Protein AF-A0A211YQB4-F1 (afdb_monomer_lite)

pLDDT: mean 84.45, std 11.03, range [49.12, 95.0]

Structure (mmCIF, N/CA/C/O backbone):
data_AF-A0A211YQB4-F1
#
_entry.id   AF-A0A211YQB4-F1
#
loop_
_atom_site.group_PDB
_atom_site.id
_atom_site.type_symbol
_atom_site.label_atom_id
_atom_site.label_alt_id
_atom_site.label_comp_id
_atom_site.label_asym_id
_atom_site.label_entity_id
_atom_site.label_seq_id
_atom_site.pdbx_PDB_ins_code
_atom_site.Cartn_x
_atom_site.Cartn_y
_atom_site.Cartn_z
_atom_site.occupancy
_atom_site.B_iso_or_equiv
_atom_site.auth_seq_id
_atom_site.auth_comp_id
_atom_site.auth_asym_id
_atom_site.auth_atom_id
_atom_site.pdbx_PDB_model_num
ATOM 1 N N . MET A 1 1 ? -13.878 -11.444 -3.140 1.00 55.28 1 MET A N 1
ATOM 2 C CA . MET A 1 1 ? -13.270 -11.410 -1.788 1.00 55.28 1 MET A CA 1
ATOM 3 C C . MET A 1 1 ? -12.767 -9.995 -1.502 1.00 55.28 1 MET A C 1
ATOM 5 O O . MET A 1 1 ? -12.579 -9.240 -2.446 1.00 55.28 1 MET A O 1
ATOM 9 N N . GLY A 1 2 ? -12.703 -9.582 -0.231 1.00 71.81 2 GLY A N 1
ATOM 10 C CA . GLY A 1 2 ? -12.416 -8.196 0.179 1.00 71.81 2 GLY A CA 1
ATOM 11 C C . GLY A 1 2 ? -10.966 -7.979 0.638 1.00 71.81 2 GLY A C 1
ATOM 12 O O . GLY A 1 2 ? -10.202 -8.938 0.693 1.00 71.81 2 GLY A O 1
ATOM 13 N N . PRO A 1 3 ? -10.572 -6.741 0.990 1.00 86.75 3 PRO A N 1
ATOM 14 C CA . PRO A 1 3 ? -9.226 -6.458 1.489 1.00 86.75 3 PRO A CA 1
ATOM 15 C C . PRO A 1 3 ? -8.899 -7.238 2.766 1.00 86.75 3 PRO A C 1
ATOM 17 O O . PRO A 1 3 ? -9.761 -7.436 3.626 1.00 86.75 3 PRO A O 1
ATOM 20 N N . LEU A 1 4 ? -7.619 -7.565 2.951 1.00 90.06 4 LEU A N 1
ATOM 21 C CA . LEU A 1 4 ? -7.090 -7.933 4.259 1.00 90.06 4 LEU A CA 1
ATOM 22 C C . LEU A 1 4 ? -7.123 -6.688 5.147 1.00 90.06 4 LEU A C 1
ATOM 24 O O . LEU A 1 4 ? -6.407 -5.714 4.906 1.00 90.06 4 LEU A O 1
ATOM 28 N N . VAL A 1 5 ? -7.981 -6.703 6.163 1.00 91.75 5 VAL A N 1
ATOM 29 C CA . VAL A 1 5 ? -8.088 -5.593 7.111 1.00 91.75 5 VAL A CA 1
ATOM 30 C C . VAL A 1 5 ? -7.039 -5.777 8.199 1.00 91.75 5 VAL A C 1
ATOM 32 O O . VAL A 1 5 ? -7.142 -6.676 9.031 1.00 91.75 5 VAL A O 1
ATOM 35 N N . TRP A 1 6 ? -6.044 -4.899 8.211 1.00 93.31 6 TRP A N 1
ATOM 36 C CA . TRP A 1 6 ? -5.081 -4.793 9.298 1.00 93.31 6 TRP A CA 1
ATOM 37 C C . TRP A 1 6 ? -5.573 -3.794 10.343 1.00 93.31 6 TRP A C 1
ATOM 39 O O . TRP A 1 6 ? -6.113 -2.731 10.019 1.00 93.31 6 TRP A O 1
ATOM 49 N N . ARG A 1 7 ? -5.352 -4.130 11.612 1.00 90.81 7 ARG A N 1
ATOM 50 C CA . ARG A 1 7 ? -5.517 -3.238 12.759 1.00 90.81 7 ARG A CA 1
ATOM 51 C C . ARG A 1 7 ? -4.298 -3.399 13.664 1.00 90.81 7 ARG A C 1
ATOM 53 O O . ARG A 1 7 ? -3.798 -4.519 13.774 1.00 90.81 7 ARG A O 1
ATOM 60 N N . PRO A 1 8 ? -3.845 -2.329 14.329 1.00 86.44 8 PRO A N 1
ATOM 61 C CA . PRO A 1 8 ? -2.737 -2.423 15.264 1.00 86.44 8 PRO A CA 1
ATOM 62 C C . PRO A 1 8 ? -3.095 -3.371 16.419 1.00 86.44 8 PRO A C 1
ATOM 64 O O . PRO A 1 8 ? -4.101 -3.191 17.109 1.00 86.44 8 PRO A O 1
ATOM 67 N N . SER A 1 9 ? -2.278 -4.401 16.625 1.00 72.75 9 SER A N 1
ATOM 68 C CA . SER A 1 9 ? -2.446 -5.387 17.692 1.00 72.75 9 SER A CA 1
ATOM 69 C C . SER A 1 9 ? -1.834 -4.869 19.000 1.00 72.75 9 SER A C 1
ATOM 71 O O . SER A 1 9 ? -0.619 -4.869 19.166 1.00 72.75 9 SER A O 1
ATOM 73 N N . GLY A 1 10 ? -2.682 -4.482 19.958 1.00 60.03 10 GLY A N 1
ATOM 74 C CA . GLY A 1 10 ? -2.305 -4.337 21.369 1.00 60.03 10 GLY A CA 1
ATOM 75 C C . GLY A 1 10 ? -1.871 -2.939 21.833 1.00 60.03 10 GLY A C 1
ATOM 76 O O . GLY A 1 10 ? -1.071 -2.248 21.209 1.00 60.03 10 GLY A O 1
ATOM 77 N N . SER A 1 11 ? -2.419 -2.566 22.993 1.00 52.94 11 SER A N 1
ATOM 78 C CA . SER A 1 11 ? -2.086 -1.401 23.815 1.00 52.94 11 SER A CA 1
ATOM 79 C C . SER A 1 11 ? -0.643 -1.485 24.326 1.00 52.94 11 SER A C 1
ATOM 81 O O . SER A 1 11 ? -0.349 -2.253 25.242 1.00 52.94 11 SER A O 1
ATOM 83 N N . ARG A 1 12 ? 0.261 -0.691 23.749 1.00 50.66 12 ARG A N 1
ATOM 84 C CA . ARG A 1 12 ? 1.460 -0.214 24.446 1.00 50.66 12 ARG A CA 1
ATOM 85 C C . ARG A 1 12 ? 1.614 1.275 24.161 1.00 50.66 12 ARG A C 1
ATOM 87 O O . ARG A 1 12 ? 1.839 1.706 23.035 1.00 50.66 12 ARG A O 1
ATOM 94 N N . THR A 1 13 ? 1.377 2.031 25.221 1.00 51.59 13 THR A N 1
ATOM 95 C CA . THR A 1 13 ? 1.523 3.476 25.373 1.00 51.59 13 THR A CA 1
ATOM 96 C C . THR A 1 13 ? 2.856 3.971 24.805 1.00 51.59 13 THR A C 1
ATOM 98 O O . THR A 1 13 ? 3.907 3.486 25.217 1.00 51.59 13 THR A O 1
ATOM 101 N N . GLY A 1 14 ? 2.801 4.928 23.871 1.00 51.38 14 GLY A N 1
ATOM 102 C CA . GLY A 1 14 ? 3.961 5.641 23.312 1.00 51.38 14 GLY A CA 1
ATOM 103 C C . GLY A 1 14 ? 4.169 5.449 21.804 1.00 51.38 14 GLY A C 1
ATOM 104 O O . GLY A 1 14 ? 4.223 6.426 21.071 1.00 51.38 14 GLY A O 1
ATOM 105 N N . GLU A 1 15 ? 4.214 4.208 21.305 1.00 49.12 15 GLU A N 1
ATOM 106 C CA . GLU A 1 15 ? 4.507 3.914 19.880 1.00 49.12 15 GLU A CA 1
ATOM 107 C C . GLU A 1 15 ? 3.298 4.053 18.931 1.00 49.12 15 GLU A C 1
ATOM 109 O O . GLU A 1 15 ? 3.448 3.965 17.713 1.00 49.12 15 GLU A O 1
ATOM 114 N N . GLN 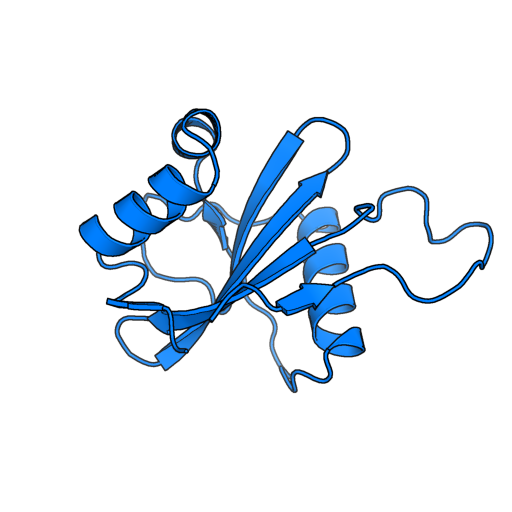A 1 16 ? 2.087 4.259 19.461 1.00 57.31 16 GLN A N 1
ATOM 115 C CA . GLN A 1 16 ? 0.867 4.386 18.649 1.00 57.31 16 GLN A CA 1
ATOM 116 C C . GLN A 1 16 ? 0.586 5.809 18.148 1.00 57.31 16 GLN A C 1
ATOM 118 O O . GLN A 1 16 ? -0.263 5.968 17.267 1.00 57.31 16 GLN A O 1
ATOM 123 N N . GLU A 1 17 ? 1.266 6.835 18.670 1.00 56.91 17 GLU A N 1
ATOM 124 C CA . GLU A 1 17 ? 1.126 8.205 18.163 1.00 56.91 17 GLU A CA 1
ATOM 125 C C . GLU A 1 17 ? 1.675 8.281 16.731 1.00 56.91 17 GLU A C 1
ATOM 127 O O . GLU A 1 17 ? 2.869 8.426 16.495 1.00 56.91 17 GLU A O 1
ATOM 132 N N . GLY A 1 18 ? 0.781 8.119 15.752 1.00 69.94 18 GLY A N 1
ATOM 133 C CA . GLY A 1 18 ? 1.098 8.179 14.324 1.00 69.94 18 GLY A CA 1
ATOM 134 C C . GLY A 1 18 ? 0.716 6.936 13.517 1.00 69.94 18 GLY A C 1
ATOM 135 O O . GLY A 1 18 ? 0.738 7.000 12.287 1.00 69.94 18 GLY A O 1
ATOM 136 N N . LEU A 1 19 ? 0.315 5.829 14.157 1.00 84.38 19 LEU A N 1
ATOM 137 C CA . LEU A 1 19 ? -0.188 4.656 13.434 1.00 84.38 19 LEU A CA 1
ATOM 138 C C . LEU A 1 19 ? -1.661 4.836 13.023 1.00 84.38 19 LEU A C 1
ATOM 140 O O . LEU A 1 19 ? -2.465 5.380 13.786 1.00 84.38 19 LEU A O 1
ATOM 144 N N . PRO A 1 20 ? -2.058 4.350 11.833 1.00 89.31 20 PRO A N 1
ATOM 145 C CA . PRO A 1 20 ? -3.452 4.380 11.424 1.00 89.31 20 PRO A CA 1
ATOM 146 C C . PRO A 1 20 ? -4.296 3.416 12.266 1.00 89.31 20 PRO A C 1
ATOM 148 O O . PRO A 1 20 ? -3.855 2.327 12.632 1.00 89.31 20 PRO A O 1
ATOM 151 N N . LYS A 1 21 ? -5.564 3.780 12.504 1.00 89.12 21 LYS A N 1
ATOM 152 C CA . LYS A 1 21 ? -6.536 2.924 13.218 1.00 89.12 21 LYS A CA 1
ATOM 153 C C . LYS A 1 21 ? -6.780 1.586 12.513 1.00 89.12 21 LYS A C 1
ATOM 155 O O . LYS A 1 21 ? -7.090 0.588 13.159 1.00 89.12 21 LYS A O 1
ATOM 160 N N . ALA A 1 22 ? -6.700 1.590 11.187 1.00 91.94 22 ALA A N 1
ATOM 161 C CA . ALA A 1 22 ? -6.821 0.414 10.343 1.00 91.94 22 ALA A CA 1
ATOM 162 C C . ALA A 1 22 ? -6.165 0.675 8.983 1.00 91.94 22 ALA A C 1
ATOM 164 O O . ALA A 1 22 ? -6.030 1.827 8.558 1.00 91.94 22 ALA A O 1
ATOM 165 N N . ALA A 1 23 ? -5.823 -0.404 8.287 1.00 94.31 23 ALA A N 1
ATOM 166 C CA . ALA A 1 23 ? -5.406 -0.381 6.895 1.00 94.31 23 ALA A CA 1
ATOM 167 C C . ALA A 1 23 ? -6.130 -1.484 6.114 1.00 94.31 23 ALA A C 1
ATOM 169 O O . ALA A 1 23 ? -6.365 -2.575 6.632 1.00 94.31 23 ALA A O 1
ATOM 170 N N . ALA A 1 24 ? -6.473 -1.200 4.865 1.00 94.19 24 ALA A N 1
ATOM 171 C CA . ALA A 1 24 ? -6.926 -2.182 3.896 1.00 94.19 24 ALA A CA 1
ATOM 172 C C . ALA A 1 24 ? -5.736 -2.581 3.022 1.00 94.19 24 ALA A C 1
ATOM 174 O O . ALA A 1 24 ? -5.124 -1.728 2.380 1.00 94.19 24 ALA A O 1
ATOM 175 N N . VAL A 1 25 ? -5.409 -3.868 3.003 1.00 94.31 25 VAL A N 1
ATOM 176 C CA . VAL A 1 25 ? -4.322 -4.425 2.199 1.00 94.31 25 VAL A CA 1
ATOM 177 C C . VAL A 1 25 ? -4.924 -5.310 1.119 1.00 94.31 25 VAL A C 1
ATOM 179 O O . VAL A 1 25 ? -5.590 -6.303 1.406 1.00 94.31 25 VAL A O 1
ATOM 182 N N . TYR A 1 26 ? -4.681 -4.949 -0.132 1.00 92.81 26 TYR A N 1
ATOM 183 C CA . TYR A 1 26 ? -5.104 -5.705 -1.299 1.00 92.81 26 TYR A CA 1
ATOM 184 C C . TYR A 1 26 ? -3.898 -6.414 -1.891 1.00 92.81 26 TYR A C 1
ATOM 186 O O . TYR A 1 26 ? -2.868 -5.787 -2.138 1.00 92.81 26 TYR A O 1
ATOM 194 N N . ARG A 1 27 ? -4.034 -7.713 -2.152 1.00 92.38 27 ARG A N 1
ATOM 195 C CA . ARG A 1 27 ? -3.086 -8.436 -2.998 1.00 92.38 27 ARG A CA 1
ATOM 196 C C . ARG A 1 27 ? -3.411 -8.101 -4.447 1.00 92.38 27 ARG A C 1
ATOM 198 O O . ARG A 1 27 ? -4.573 -8.099 -4.838 1.00 92.38 27 ARG A O 1
ATOM 205 N N . ALA A 1 28 ? -2.398 -7.805 -5.240 1.00 91.81 28 ALA A N 1
ATOM 206 C CA . ALA A 1 28 ? -2.550 -7.451 -6.639 1.00 91.81 28 ALA A CA 1
ATOM 207 C C . ALA A 1 28 ? -1.450 -8.110 -7.474 1.00 91.81 28 ALA A C 1
ATOM 209 O O . ALA A 1 28 ? -0.415 -8.537 -6.957 1.00 91.81 28 ALA A O 1
ATOM 210 N N . MET A 1 29 ? -1.694 -8.228 -8.771 1.00 91.31 29 MET A N 1
ATOM 211 C CA . MET A 1 29 ? -0.639 -8.445 -9.748 1.00 91.31 29 MET A CA 1
ATOM 212 C C . MET A 1 29 ? -0.281 -7.082 -10.324 1.00 91.31 29 MET A C 1
ATOM 214 O O . MET A 1 29 ? -1.167 -6.395 -10.825 1.00 91.31 29 MET A O 1
ATOM 218 N N . CYS A 1 30 ? 0.976 -6.681 -10.205 1.00 88.88 30 CYS A N 1
ATOM 219 C CA . CYS A 1 30 ? 1.532 -5.569 -10.961 1.00 88.88 30 CYS A CA 1
ATOM 220 C C . CYS A 1 30 ? 2.230 -6.134 -12.207 1.00 88.88 30 CYS A C 1
ATOM 222 O O . CYS A 1 30 ? 2.474 -7.339 -12.275 1.00 88.88 30 CYS A O 1
ATOM 224 N N . ARG A 1 31 ? 2.601 -5.256 -13.145 1.00 79.81 31 ARG A N 1
ATOM 225 C CA . ARG A 1 31 ? 3.055 -5.591 -14.507 1.00 79.81 31 ARG A CA 1
ATOM 226 C C . ARG A 1 31 ? 4.006 -6.789 -14.636 1.00 79.81 31 ARG A C 1
ATOM 228 O O . ARG A 1 31 ? 3.933 -7.527 -15.611 1.00 79.81 31 ARG A O 1
ATOM 235 N N . GLU A 1 32 ? 4.917 -6.966 -13.680 1.00 76.69 32 GLU A N 1
ATOM 236 C CA . GLU A 1 32 ? 5.941 -8.022 -13.729 1.00 76.69 32 GLU A CA 1
ATOM 237 C C . GLU A 1 32 ? 6.037 -8.855 -12.442 1.00 76.69 32 GLU A C 1
ATOM 239 O O . GLU A 1 32 ? 6.808 -9.810 -12.375 1.00 76.69 32 GLU A O 1
ATOM 244 N N . SER A 1 33 ? 5.289 -8.510 -11.389 1.00 86.00 33 SER A N 1
ATOM 245 C CA . SER A 1 33 ? 5.390 -9.206 -10.101 1.00 86.00 33 SER A CA 1
ATOM 246 C C . SER A 1 33 ? 4.161 -9.005 -9.211 1.00 86.00 33 SER A C 1
ATOM 248 O O . SER A 1 33 ? 3.444 -8.006 -9.337 1.00 86.00 33 SER A O 1
ATOM 250 N N . PRO A 1 34 ? 3.913 -9.931 -8.265 1.00 90.50 34 PRO A N 1
ATOM 251 C CA . PRO A 1 34 ? 2.932 -9.715 -7.215 1.00 90.50 34 PRO A CA 1
ATOM 252 C C . PRO A 1 34 ? 3.252 -8.445 -6.429 1.00 90.50 34 PRO A C 1
ATOM 254 O O . PRO A 1 34 ? 4.397 -8.196 -6.051 1.00 90.50 34 PRO A O 1
ATOM 257 N N . CYS A 1 35 ? 2.220 -7.669 -6.139 1.00 91.75 35 CYS A N 1
ATOM 258 C CA . CYS A 1 35 ? 2.331 -6.451 -5.362 1.00 91.75 35 CYS A CA 1
ATOM 259 C C . CYS A 1 35 ? 1.169 -6.327 -4.375 1.00 91.75 35 CYS A C 1
ATOM 261 O O . CYS A 1 35 ? 0.206 -7.098 -4.383 1.00 91.75 35 CYS A O 1
ATOM 263 N N . LEU A 1 36 ? 1.281 -5.355 -3.485 1.00 94.00 36 LEU A N 1
ATOM 264 C CA . LEU A 1 36 ? 0.300 -5.024 -2.476 1.00 94.00 36 LEU A CA 1
ATOM 265 C C . LEU A 1 36 ? -0.120 -3.576 -2.666 1.00 94.00 36 LEU A C 1
ATOM 267 O O . LEU A 1 36 ? 0.726 -2.691 -2.789 1.00 94.00 36 LEU A O 1
ATOM 271 N N . VAL A 1 37 ? -1.426 -3.338 -2.629 1.00 93.88 37 VAL A N 1
ATOM 272 C CA . VAL A 1 37 ? -1.978 -1.992 -2.493 1.00 93.88 37 VAL A CA 1
ATOM 273 C C . VAL A 1 37 ? -2.428 -1.824 -1.052 1.00 93.88 37 VAL A C 1
ATOM 275 O O . VAL A 1 37 ? -3.279 -2.564 -0.567 1.00 93.88 37 VAL A O 1
ATOM 278 N N . ILE A 1 38 ? -1.840 -0.866 -0.349 1.00 95.00 38 ILE A N 1
ATOM 279 C CA . ILE A 1 38 ? -2.088 -0.617 1.069 1.00 95.00 38 ILE A CA 1
ATOM 280 C C . ILE A 1 38 ? -2.762 0.742 1.193 1.00 95.00 38 ILE A C 1
ATOM 282 O O . ILE A 1 38 ? -2.181 1.760 0.824 1.00 95.00 38 ILE A O 1
ATOM 286 N N . ALA A 1 39 ? -3.979 0.760 1.724 1.00 94.38 39 ALA A N 1
ATOM 287 C CA . ALA A 1 39 ? -4.768 1.964 1.925 1.00 94.38 39 ALA A CA 1
ATOM 288 C C . ALA A 1 39 ? -5.042 2.198 3.414 1.00 94.38 39 ALA A C 1
ATOM 290 O O . ALA A 1 39 ? -5.528 1.304 4.103 1.00 94.38 39 ALA A O 1
ATOM 291 N N . TYR A 1 40 ? -4.757 3.394 3.921 1.00 93.62 40 TYR A N 1
ATOM 292 C CA . TYR A 1 40 ? -4.986 3.761 5.322 1.00 93.62 40 TYR A CA 1
ATOM 293 C C . TYR A 1 40 ? -5.170 5.273 5.495 1.00 93.62 40 TYR A C 1
ATOM 295 O O . TYR A 1 40 ? -4.946 6.050 4.569 1.00 93.62 40 TYR A O 1
ATOM 303 N N . MET A 1 41 ? -5.573 5.695 6.695 1.00 90.75 41 MET A N 1
ATOM 304 C CA . MET A 1 41 ? -5.709 7.109 7.063 1.00 90.75 41 MET A CA 1
ATOM 305 C C . MET A 1 41 ? -4.557 7.538 7.975 1.00 90.75 41 MET A C 1
ATOM 307 O O . MET A 1 41 ? -4.436 7.035 9.091 1.00 90.75 41 MET A O 1
ATOM 311 N N . ALA A 1 42 ? -3.727 8.476 7.523 1.00 87.12 42 ALA A N 1
ATOM 312 C CA . ALA A 1 42 ? -2.718 9.145 8.342 1.00 87.12 42 ALA A CA 1
ATOM 313 C C . ALA A 1 42 ? -3.326 10.430 8.928 1.00 87.12 42 ALA A C 1
ATOM 315 O O . ALA A 1 42 ? -3.324 11.487 8.289 1.00 87.12 42 ALA A O 1
ATOM 316 N N . GLY A 1 43 ? -3.929 10.325 10.116 1.00 85.62 43 GLY A N 1
ATOM 317 C CA . GLY A 1 43 ? -4.819 11.371 10.628 1.00 85.62 43 GLY A CA 1
ATOM 318 C C . GLY A 1 43 ? -6.048 11.508 9.724 1.00 85.62 43 GLY A C 1
ATOM 319 O O . GLY A 1 43 ? -6.753 10.530 9.491 1.00 85.62 43 GLY A O 1
ATOM 320 N N . GLU A 1 44 ? -6.275 12.699 9.170 1.00 85.06 44 GLU A N 1
ATOM 321 C CA . GLU A 1 44 ? -7.365 12.964 8.212 1.00 85.06 44 GLU A CA 1
ATOM 322 C C . GLU A 1 44 ? -6.954 12.777 6.745 1.00 85.06 44 GLU A C 1
ATOM 324 O O . GLU A 1 44 ? -7.764 12.945 5.833 1.00 85.06 44 GLU A O 1
ATOM 329 N N . ARG A 1 45 ? -5.688 12.432 6.483 1.00 85.94 45 ARG A N 1
ATOM 330 C CA . ARG A 1 45 ? -5.175 12.304 5.118 1.00 85.94 45 ARG A CA 1
ATOM 331 C C . ARG A 1 45 ? -5.256 10.848 4.657 1.00 85.94 45 ARG A C 1
ATOM 333 O O . ARG A 1 45 ? -4.598 10.001 5.267 1.00 85.94 45 ARG A O 1
ATOM 340 N N . PRO A 1 46 ? -6.002 10.535 3.583 1.00 89.94 46 PRO A N 1
ATOM 341 C CA . PRO A 1 46 ? -5.933 9.214 2.980 1.00 89.94 46 PRO A CA 1
ATOM 342 C C . PRO A 1 46 ? -4.539 8.983 2.398 1.00 89.94 46 PRO A C 1
ATOM 344 O O . PRO A 1 46 ? -3.904 9.897 1.866 1.00 89.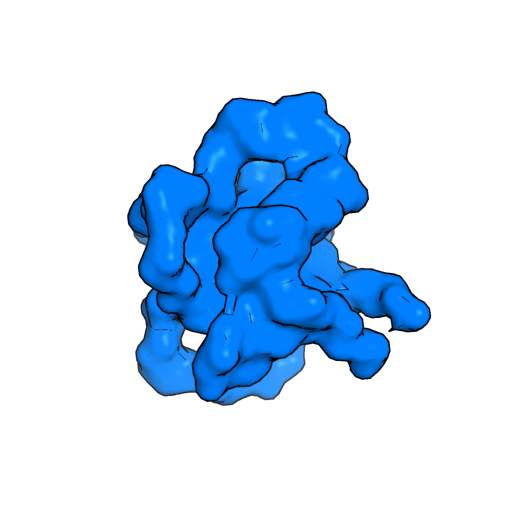94 46 PRO A O 1
ATOM 347 N N . VAL A 1 47 ? -4.072 7.746 2.490 1.00 91.81 47 VAL A N 1
ATOM 348 C CA . VAL A 1 47 ? -2.835 7.268 1.883 1.00 91.81 47 VAL A CA 1
ATOM 349 C C . VAL A 1 47 ? -3.156 5.971 1.160 1.00 91.81 47 VAL A C 1
ATOM 351 O O . VAL A 1 47 ? -3.729 5.061 1.750 1.00 91.81 47 VAL A O 1
ATOM 354 N N . VAL A 1 48 ? -2.773 5.887 -0.112 1.00 94.19 48 VAL A N 1
ATOM 355 C CA . VAL A 1 48 ? -2.737 4.633 -0.871 1.00 94.19 48 VAL A CA 1
ATOM 356 C C . VAL A 1 48 ? -1.310 4.450 -1.351 1.00 94.19 48 VAL A C 1
ATOM 358 O O . VAL A 1 48 ? -0.748 5.354 -1.974 1.00 94.19 48 VAL A O 1
ATOM 361 N N . ALA A 1 49 ? -0.721 3.308 -1.029 1.00 94.69 49 ALA A N 1
ATOM 362 C CA . ALA A 1 49 ? 0.637 2.953 -1.390 1.00 94.69 49 ALA A CA 1
ATOM 363 C C . ALA A 1 49 ? 0.676 1.636 -2.164 1.00 94.69 49 ALA A C 1
ATOM 365 O O . ALA A 1 49 ? -0.138 0.750 -1.912 1.00 94.69 49 ALA A O 1
ATOM 366 N N . VAL A 1 50 ? 1.640 1.508 -3.074 1.00 93.50 50 VAL A N 1
ATOM 367 C CA . VAL A 1 50 ? 1.908 0.279 -3.830 1.00 93.50 50 VAL A CA 1
ATOM 368 C C . VAL A 1 50 ? 3.281 -0.259 -3.441 1.00 93.50 50 VAL A C 1
ATOM 370 O O . VAL A 1 50 ? 4.254 0.499 -3.387 1.00 93.50 50 VAL A O 1
ATOM 373 N N . VAL A 1 51 ? 3.333 -1.555 -3.135 1.00 93.44 51 VAL A N 1
ATOM 374 C CA . VAL A 1 51 ? 4.511 -2.274 -2.637 1.00 93.44 51 VAL A CA 1
ATOM 375 C C . VAL A 1 51 ? 4.712 -3.554 -3.460 1.00 93.44 51 VAL A C 1
ATOM 377 O O . VAL A 1 51 ? 3.827 -4.402 -3.427 1.00 93.44 51 VAL A O 1
ATOM 380 N N . PRO A 1 52 ? 5.839 -3.762 -4.159 1.00 90.81 52 PRO A N 1
ATOM 381 C CA . PRO A 1 52 ? 6.938 -2.819 -4.339 1.00 90.81 52 PRO A CA 1
ATOM 382 C C . PRO A 1 52 ? 6.526 -1.599 -5.175 1.00 90.81 52 PRO A C 1
ATOM 384 O O . PRO A 1 52 ? 5.490 -1.608 -5.846 1.00 90.81 52 PRO A O 1
ATOM 387 N N . ALA A 1 53 ? 7.346 -0.546 -5.141 1.00 87.44 53 ALA A N 1
ATOM 388 C CA . ALA A 1 53 ? 7.105 0.657 -5.937 1.00 87.44 53 ALA A CA 1
ATOM 389 C C . ALA A 1 53 ? 7.053 0.336 -7.443 1.00 87.44 53 ALA A C 1
ATOM 391 O O . ALA A 1 53 ? 7.909 -0.387 -7.949 1.00 87.44 53 ALA A O 1
ATOM 392 N N . GLN A 1 54 ? 6.069 0.897 -8.151 1.00 87.62 54 GLN A N 1
ATOM 393 C CA . GLN A 1 54 ? 5.882 0.691 -9.591 1.00 87.62 54 GLN A CA 1
ATOM 394 C C . GLN A 1 54 ? 6.372 1.903 -10.398 1.00 87.62 54 GLN A C 1
ATOM 396 O O . GLN A 1 54 ? 6.193 3.042 -9.950 1.00 87.62 54 GLN A O 1
ATOM 401 N N . PRO A 1 55 ? 6.951 1.698 -11.596 1.00 82.00 55 PRO A N 1
ATOM 402 C CA . PRO A 1 55 ? 7.357 2.790 -12.474 1.00 82.00 55 PRO A CA 1
ATOM 403 C C . PRO A 1 55 ? 6.118 3.489 -13.052 1.00 82.00 55 PRO A C 1
ATOM 405 O O . PRO A 1 55 ? 5.485 3.002 -13.985 1.00 82.00 55 PRO A O 1
ATOM 408 N N . SER A 1 56 ? 5.746 4.636 -12.480 1.00 84.19 56 SER A N 1
ATOM 409 C CA . SER A 1 56 ? 4.590 5.420 -12.924 1.00 84.19 56 SER A CA 1
ATOM 410 C C . SER A 1 56 ? 4.708 6.889 -12.507 1.00 84.19 56 SER A C 1
ATOM 412 O O . SER A 1 56 ? 5.147 7.154 -11.386 1.00 84.19 56 SER A O 1
ATOM 414 N N . PRO A 1 57 ? 4.241 7.857 -13.327 1.00 81.31 57 PRO A N 1
ATOM 415 C CA . PRO A 1 57 ? 4.150 9.263 -12.918 1.00 81.31 57 PRO A CA 1
ATOM 416 C C . PRO A 1 57 ? 3.161 9.483 -11.764 1.00 81.31 57 PRO A C 1
ATOM 418 O O . PRO A 1 57 ? 3.182 10.528 -11.116 1.00 81.31 57 PRO A O 1
ATOM 421 N N . LEU A 1 58 ? 2.288 8.505 -11.494 1.00 85.25 58 LEU A N 1
ATOM 422 C CA . LEU A 1 58 ? 1.370 8.545 -10.361 1.00 85.25 58 LEU A CA 1
ATOM 423 C C . LEU A 1 58 ? 2.028 8.108 -9.043 1.00 85.25 58 LEU A C 1
ATOM 425 O O . LEU A 1 58 ? 1.449 8.331 -7.978 1.00 85.25 58 LEU A O 1
ATOM 429 N N . CYS A 1 59 ? 3.215 7.499 -9.108 1.00 87.50 59 CYS A N 1
ATOM 430 C CA . CYS A 1 59 ? 3.958 7.032 -7.949 1.00 87.50 59 CYS A CA 1
ATOM 431 C C . CYS A 1 59 ? 4.908 8.113 -7.431 1.00 87.50 59 CYS A C 1
ATOM 433 O O . CYS A 1 59 ? 5.876 8.498 -8.078 1.00 87.50 59 CYS A O 1
ATOM 435 N N . ILE A 1 60 ? 4.627 8.582 -6.219 1.00 89.31 60 ILE A N 1
ATOM 436 C CA . ILE A 1 60 ? 5.421 9.568 -5.491 1.00 89.31 60 ILE A CA 1
ATOM 437 C C . ILE A 1 60 ? 6.168 8.843 -4.374 1.00 89.31 60 ILE A C 1
ATOM 439 O O . ILE A 1 60 ? 5.584 8.014 -3.672 1.00 89.31 60 ILE A O 1
ATOM 443 N N . SER A 1 61 ? 7.447 9.163 -4.179 1.00 86.25 61 SER A N 1
ATOM 444 C CA . SER A 1 61 ? 8.238 8.615 -3.075 1.00 86.25 61 SER A CA 1
ATOM 445 C C . SER A 1 61 ? 7.548 8.842 -1.729 1.00 86.25 61 SER A C 1
ATOM 447 O O . SER A 1 61 ? 7.070 9.940 -1.434 1.00 86.25 61 SER A O 1
ATOM 449 N N . LEU A 1 62 ? 7.492 7.791 -0.913 1.00 89.06 62 LEU A N 1
ATOM 450 C CA . LEU A 1 62 ? 6.949 7.871 0.439 1.00 89.06 62 LEU A CA 1
ATOM 451 C C . LEU A 1 62 ? 7.935 8.550 1.388 1.00 89.06 62 LEU A C 1
ATOM 453 O O . LEU A 1 62 ? 9.148 8.357 1.303 1.00 89.06 62 LEU A O 1
ATOM 457 N N . ASP A 1 63 ? 7.395 9.321 2.327 1.00 89.69 63 ASP A N 1
ATOM 458 C CA . ASP A 1 63 ? 8.161 9.842 3.450 1.00 89.69 63 ASP A CA 1
ATOM 459 C C . ASP A 1 63 ? 8.511 8.724 4.452 1.00 89.69 63 ASP A C 1
ATOM 461 O O . ASP A 1 63 ? 7.912 7.643 4.465 1.00 89.69 63 ASP A O 1
ATOM 465 N N . LYS A 1 64 ? 9.492 8.993 5.322 1.00 88.50 64 LYS A N 1
ATOM 466 C CA . LYS A 1 64 ? 9.992 8.014 6.300 1.00 88.50 64 LYS A CA 1
ATOM 467 C C . LYS A 1 64 ? 8.909 7.510 7.263 1.00 88.50 64 LYS A C 1
ATOM 469 O O . LYS A 1 64 ? 8.951 6.338 7.631 1.00 88.50 64 LYS A O 1
ATOM 474 N N . ALA A 1 65 ? 7.957 8.355 7.662 1.00 88.75 65 ALA A N 1
ATOM 475 C CA . ALA A 1 65 ? 6.913 7.967 8.608 1.00 88.75 65 ALA A CA 1
ATOM 476 C C . ALA A 1 65 ? 5.911 7.012 7.946 1.00 88.75 65 ALA A C 1
ATOM 478 O O . ALA A 1 65 ? 5.605 5.950 8.490 1.00 88.75 65 ALA A O 1
ATOM 479 N N . SER A 1 66 ? 5.483 7.325 6.723 1.00 90.62 66 SER A N 1
ATOM 480 C CA . SER A 1 66 ? 4.607 6.445 5.946 1.00 90.62 66 SER A CA 1
ATOM 481 C C . SER A 1 66 ? 5.276 5.103 5.612 1.00 90.62 66 SER A C 1
ATOM 483 O O . SER A 1 66 ? 4.639 4.054 5.702 1.00 90.62 66 SER A O 1
ATOM 485 N N . MET A 1 67 ? 6.580 5.102 5.308 1.00 91.44 67 MET A N 1
ATOM 486 C CA . MET A 1 67 ? 7.353 3.864 5.131 1.00 91.44 67 MET A CA 1
ATOM 487 C C . MET A 1 67 ? 7.383 2.998 6.397 1.00 91.44 67 MET A C 1
ATOM 489 O O . MET A 1 67 ? 7.234 1.779 6.306 1.00 91.44 67 MET A O 1
ATOM 493 N N . ALA A 1 68 ? 7.550 3.604 7.578 1.00 90.25 68 ALA A N 1
ATOM 494 C CA . ALA A 1 68 ? 7.548 2.880 8.849 1.00 90.25 68 ALA A CA 1
ATOM 495 C C . ALA A 1 68 ? 6.187 2.224 9.136 1.00 90.25 68 ALA A C 1
ATOM 497 O O . ALA A 1 68 ? 6.140 1.061 9.543 1.00 90.25 68 ALA A O 1
ATOM 498 N N . VAL A 1 69 ? 5.086 2.927 8.847 1.00 92.00 69 VAL A N 1
ATOM 499 C CA . VAL A 1 69 ? 3.718 2.395 8.960 1.00 92.00 69 VAL A CA 1
ATOM 500 C C . VAL A 1 69 ? 3.526 1.185 8.045 1.00 92.00 69 VAL A C 1
ATOM 502 O O . VAL A 1 69 ? 3.100 0.128 8.506 1.00 92.00 69 VAL A O 1
ATOM 505 N N . ILE A 1 70 ? 3.891 1.306 6.766 1.00 93.38 70 ILE A N 1
ATOM 506 C CA . ILE A 1 70 ? 3.788 0.207 5.796 1.00 93.38 70 ILE A CA 1
ATOM 507 C C . ILE A 1 70 ? 4.613 -0.997 6.252 1.00 93.38 70 ILE A C 1
ATOM 509 O O . ILE A 1 70 ? 4.105 -2.117 6.263 1.00 93.38 70 ILE A O 1
ATOM 513 N N . LYS A 1 71 ? 5.856 -0.776 6.696 1.00 91.69 71 LYS A N 1
ATOM 514 C CA . LYS A 1 71 ? 6.708 -1.846 7.229 1.00 91.69 71 LYS A CA 1
ATOM 515 C C . LYS A 1 71 ? 6.030 -2.570 8.388 1.00 91.69 71 LYS A C 1
ATOM 517 O O . LYS A 1 71 ? 6.034 -3.798 8.417 1.00 91.69 71 LYS A O 1
ATOM 522 N N . ARG A 1 72 ? 5.427 -1.829 9.322 1.00 90.56 72 ARG A N 1
ATOM 523 C CA . ARG A 1 72 ? 4.729 -2.418 10.467 1.00 90.56 72 ARG A CA 1
ATOM 524 C C . ARG A 1 72 ? 3.546 -3.282 10.035 1.00 90.56 72 ARG A C 1
ATOM 526 O O . ARG A 1 72 ? 3.449 -4.419 10.487 1.00 90.56 72 ARG A O 1
ATOM 533 N N . ILE A 1 73 ? 2.704 -2.772 9.133 1.00 92.56 73 ILE A N 1
ATOM 534 C CA . ILE A 1 73 ? 1.555 -3.508 8.581 1.00 92.56 73 ILE A CA 1
ATOM 535 C C . ILE A 1 73 ? 2.014 -4.841 7.980 1.00 92.56 73 ILE A C 1
ATOM 537 O O . ILE A 1 73 ? 1.438 -5.888 8.269 1.00 92.56 73 ILE A O 1
ATOM 541 N N . LEU A 1 74 ? 3.069 -4.814 7.165 1.00 92.00 74 LEU A N 1
ATOM 542 C CA . LEU A 1 74 ? 3.575 -6.002 6.478 1.00 92.00 74 LEU A CA 1
ATOM 543 C C . LEU A 1 74 ? 4.169 -7.032 7.442 1.00 92.00 74 LEU A C 1
ATOM 545 O O . LEU A 1 74 ? 3.894 -8.220 7.292 1.00 92.00 74 LEU A O 1
ATOM 549 N N . VAL A 1 75 ? 4.910 -6.585 8.460 1.00 90.12 75 VAL A N 1
ATOM 550 C CA . VAL A 1 75 ? 5.451 -7.461 9.513 1.00 90.12 75 VAL A CA 1
ATOM 551 C C . VAL A 1 75 ? 4.329 -8.141 10.299 1.00 90.12 75 VAL A C 1
ATOM 553 O O . VAL A 1 75 ? 4.366 -9.358 10.487 1.00 90.12 75 VAL A O 1
ATOM 556 N N . ASP A 1 76 ? 3.314 -7.383 10.717 1.00 90.62 76 ASP A N 1
ATOM 557 C CA . ASP A 1 76 ? 2.179 -7.918 11.477 1.00 90.62 76 ASP A CA 1
ATOM 558 C C . ASP A 1 76 ? 1.366 -8.925 10.646 1.00 90.62 76 ASP A C 1
ATOM 560 O O . ASP A 1 76 ? 0.914 -9.944 11.168 1.00 90.62 76 ASP A O 1
ATOM 564 N N . LEU A 1 77 ? 1.233 -8.681 9.338 1.00 91.06 77 LEU A N 1
ATOM 565 C CA . LEU A 1 77 ? 0.586 -9.588 8.385 1.00 91.06 77 LEU A CA 1
ATOM 566 C C . LEU A 1 77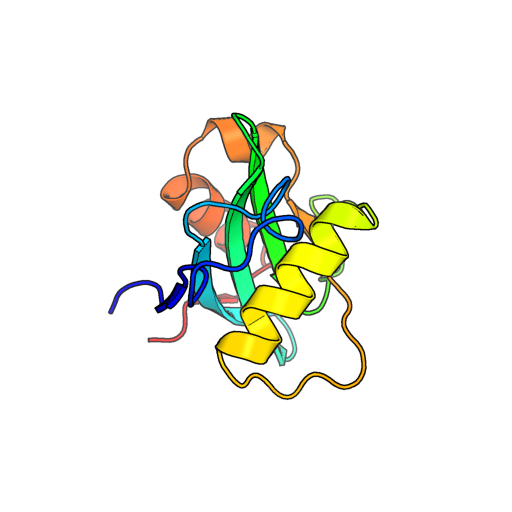 ? 1.492 -10.733 7.893 1.00 91.06 77 LEU A C 1
ATOM 568 O O . LEU A 1 77 ? 1.055 -11.521 7.054 1.00 91.06 77 LEU A O 1
ATOM 572 N N . ARG A 1 78 ? 2.723 -10.853 8.410 1.00 90.19 78 ARG A N 1
ATOM 573 C CA . ARG A 1 78 ? 3.703 -11.897 8.050 1.00 90.19 78 ARG A CA 1
ATOM 574 C C . ARG A 1 78 ? 4.086 -11.917 6.563 1.00 90.19 78 ARG A C 1
ATOM 576 O O . ARG A 1 78 ? 4.354 -12.980 6.009 1.00 90.19 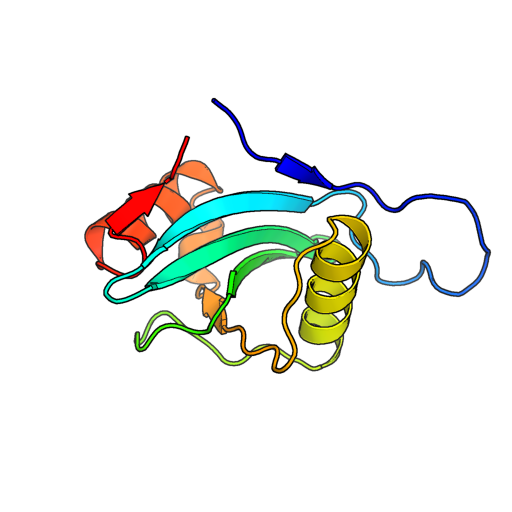78 ARG A O 1
ATOM 583 N N . PHE A 1 79 ? 4.147 -10.754 5.918 1.00 88.19 79 PHE A N 1
ATOM 584 C CA . PHE A 1 79 ? 4.776 -10.627 4.603 1.00 88.19 79 PHE A CA 1
ATOM 585 C C . PHE A 1 79 ? 6.299 -10.558 4.752 1.00 88.19 79 PHE A C 1
ATOM 587 O O . PHE A 1 79 ? 6.820 -9.656 5.407 1.00 88.19 79 PHE A O 1
ATOM 594 N N . ASP A 1 80 ? 7.005 -11.499 4.127 1.00 78.75 80 ASP A N 1
ATOM 595 C CA . ASP A 1 80 ? 8.468 -11.532 4.107 1.00 78.75 80 ASP A CA 1
ATOM 596 C C . ASP A 1 80 ? 9.005 -10.623 2.993 1.00 78.75 80 ASP A C 1
ATOM 598 O O . ASP A 1 80 ? 8.907 -10.941 1.807 1.00 78.75 80 ASP A O 1
ATOM 602 N N . ILE A 1 81 ? 9.484 -9.433 3.368 1.00 76.12 81 ILE A N 1
ATOM 603 C CA . ILE A 1 81 ? 9.964 -8.412 2.428 1.00 76.12 81 ILE A CA 1
ATOM 604 C C . ILE A 1 81 ? 11.325 -7.899 2.927 1.00 76.12 81 ILE A C 1
ATOM 606 O O . ILE A 1 81 ? 11.369 -6.976 3.747 1.00 76.12 81 ILE A O 1
ATOM 610 N N . PRO A 1 82 ? 12.446 -8.476 2.447 1.00 67.44 82 PRO A N 1
ATOM 611 C CA . PRO A 1 82 ? 13.790 -8.125 2.915 1.00 67.44 82 PRO A CA 1
ATOM 612 C C . PRO A 1 82 ? 14.200 -6.697 2.526 1.00 67.44 82 PRO A C 1
ATOM 614 O O . PRO A 1 82 ? 14.908 -6.027 3.278 1.00 67.44 82 PRO A O 1
ATOM 617 N N . TYR A 1 83 ? 13.697 -6.197 1.392 1.00 79.94 83 TYR A N 1
ATOM 618 C CA . TYR A 1 83 ? 13.913 -4.831 0.916 1.00 79.94 83 TYR A CA 1
ATOM 619 C C . TYR A 1 83 ? 12.571 -4.173 0.604 1.00 79.94 83 TYR A C 1
ATOM 621 O O . TYR A 1 83 ? 11.955 -4.433 -0.427 1.00 79.94 83 TYR A O 1
ATOM 629 N N . LEU A 1 84 ? 12.102 -3.323 1.517 1.00 85.06 84 LEU A N 1
ATOM 630 C CA . LEU A 1 84 ? 10.837 -2.621 1.345 1.00 85.06 84 LEU A CA 1
ATOM 631 C C . LEU A 1 84 ? 11.031 -1.375 0.476 1.00 85.06 84 LEU A C 1
ATOM 633 O O . LEU A 1 84 ? 11.608 -0.384 0.924 1.00 85.06 84 LEU A O 1
ATOM 637 N N . THR A 1 85 ? 10.479 -1.401 -0.734 1.00 90.06 85 THR A N 1
ATOM 638 C CA . THR A 1 85 ? 10.244 -0.205 -1.549 1.00 90.06 85 THR A CA 1
ATOM 639 C C . THR A 1 85 ? 8.747 0.021 -1.672 1.00 90.06 85 THR A C 1
ATOM 641 O O . THR A 1 85 ? 7.972 -0.923 -1.791 1.00 90.06 85 THR A O 1
ATOM 644 N N . ALA A 1 86 ? 8.315 1.274 -1.623 1.00 91.69 86 ALA A N 1
ATOM 645 C CA . ALA A 1 86 ? 6.914 1.612 -1.798 1.00 91.69 86 ALA A CA 1
ATOM 646 C C . ALA A 1 86 ? 6.795 3.005 -2.417 1.00 91.69 86 ALA A C 1
ATOM 648 O O . ALA A 1 86 ? 7.632 3.877 -2.167 1.00 91.69 86 ALA A O 1
ATOM 649 N N . CYS A 1 87 ? 5.732 3.236 -3.182 1.00 92.19 87 CYS A N 1
ATOM 650 C CA . CYS A 1 87 ? 5.334 4.572 -3.621 1.00 92.19 87 CYS A CA 1
ATOM 651 C C . CYS A 1 87 ? 3.921 4.889 -3.151 1.00 92.19 87 CYS A C 1
ATOM 653 O O . CYS A 1 87 ? 3.071 4.006 -3.071 1.00 92.19 87 CYS A O 1
ATOM 655 N N . ARG A 1 88 ? 3.662 6.164 -2.862 1.00 92.19 88 ARG A N 1
ATOM 656 C CA . ARG A 1 88 ? 2.323 6.699 -2.628 1.00 92.19 88 ARG A CA 1
ATOM 657 C C . ARG A 1 88 ? 1.694 7.084 -3.960 1.00 92.19 88 ARG A C 1
ATOM 659 O O . ARG A 1 88 ? 2.353 7.693 -4.797 1.00 92.19 88 ARG A O 1
ATOM 666 N N . ILE A 1 89 ? 0.404 6.831 -4.108 1.00 90.50 89 ILE A N 1
ATOM 667 C CA . ILE A 1 89 ? -0.389 7.334 -5.227 1.00 90.50 89 ILE A CA 1
ATOM 668 C C . ILE A 1 89 ? -0.690 8.828 -5.038 1.00 90.50 89 ILE A C 1
ATOM 670 O O . ILE A 1 89 ? -0.838 9.316 -3.913 1.00 90.50 89 ILE A O 1
ATOM 674 N N . THR A 1 90 ? -0.737 9.582 -6.136 1.00 81.94 90 THR A N 1
ATOM 675 C CA . THR A 1 90 ? -0.944 11.038 -6.101 1.00 81.94 90 THR A CA 1
ATOM 676 C C . THR A 1 90 ? -2.194 11.438 -5.309 1.00 81.94 90 THR A C 1
ATOM 678 O O . THR A 1 90 ? -3.241 10.792 -5.357 1.00 81.94 90 THR A O 1
ATOM 681 N N . GLY A 1 91 ? -2.106 12.566 -4.597 1.00 72.50 91 GLY A N 1
ATOM 682 C CA . GLY A 1 91 ? -3.208 13.059 -3.768 1.00 72.50 91 GLY A CA 1
ATOM 683 C C . GLY A 1 91 ? -4.456 13.483 -4.552 1.00 72.50 91 GLY A C 1
ATOM 684 O O . GLY A 1 91 ? -5.533 13.555 -3.966 1.00 72.50 91 GLY A O 1
ATOM 685 N N . THR A 1 92 ? -4.349 13.750 -5.859 1.00 73.81 92 THR A N 1
ATOM 686 C CA . THR A 1 92 ? -5.513 14.086 -6.698 1.00 73.81 92 THR A CA 1
ATOM 687 C C . THR A 1 92 ? -6.422 12.881 -6.908 1.00 73.81 92 THR A C 1
ATOM 689 O O . THR A 1 92 ? -7.641 13.042 -6.917 1.00 73.81 92 THR A O 1
ATOM 692 N N . LEU A 1 93 ? -5.848 11.681 -7.000 1.00 75.62 93 LEU A N 1
ATOM 693 C CA . LEU A 1 93 ? -6.601 10.433 -7.112 1.00 75.62 93 LEU A CA 1
ATOM 694 C C . LEU A 1 93 ? -7.305 10.078 -5.802 1.00 75.62 93 LEU A C 1
ATOM 696 O O . LEU A 1 93 ? -8.454 9.657 -5.817 1.00 75.62 93 LEU A O 1
ATOM 700 N N . LEU A 1 94 ? -6.684 10.372 -4.659 1.00 75.62 94 LEU A N 1
ATOM 701 C CA . LEU A 1 94 ? -7.248 10.060 -3.341 1.00 75.62 94 LEU A CA 1
ATOM 702 C C . LEU A 1 94 ? -8.538 10.829 -3.010 1.00 75.62 94 LEU A C 1
ATOM 704 O O . LEU A 1 94 ? -9.286 10.412 -2.129 1.00 75.62 94 LEU A O 1
ATOM 708 N N . ARG A 1 95 ? -8.837 11.924 -3.726 1.00 78.81 95 ARG A N 1
ATOM 709 C CA . ARG A 1 95 ? -10.111 12.658 -3.595 1.00 78.81 95 ARG A CA 1
ATOM 710 C C . ARG A 1 95 ? -11.315 11.878 -4.133 1.00 78.81 95 ARG A C 1
ATOM 712 O O . ARG A 1 95 ? -12.440 12.218 -3.795 1.00 78.81 95 ARG A O 1
ATOM 719 N N . ARG A 1 96 ? -11.076 10.857 -4.960 1.00 72.38 96 ARG A N 1
ATOM 720 C CA . ARG A 1 96 ? -12.091 10.056 -5.661 1.00 72.38 96 ARG A CA 1
ATOM 721 C C . ARG A 1 96 ? -12.570 8.836 -4.857 1.00 72.38 96 ARG A C 1
ATOM 723 O O . ARG A 1 96 ? -13.400 8.060 -5.301 1.00 72.38 96 ARG A O 1
ATOM 730 N N . GLY A 1 97 ? -12.078 8.665 -3.628 1.00 83.44 97 GLY A N 1
ATOM 731 C CA . GLY A 1 97 ? -12.380 7.492 -2.807 1.00 83.44 97 GLY A CA 1
ATOM 732 C C . GLY A 1 97 ? -11.575 6.256 -3.222 1.00 83.44 97 GLY A C 1
ATOM 733 O O . GLY A 1 97 ? -10.931 6.213 -4.272 1.00 83.44 97 GLY A O 1
ATOM 734 N N . LEU A 1 98 ? -11.561 5.239 -2.354 1.00 86.81 98 LEU A N 1
ATOM 735 C CA . LEU A 1 98 ? -10.655 4.095 -2.501 1.00 86.81 98 LEU A CA 1
ATOM 736 C C . LEU A 1 98 ? -10.976 3.238 -3.732 1.00 86.81 98 LEU A C 1
ATOM 738 O O . LEU A 1 98 ? -10.059 2.856 -4.449 1.00 86.81 98 LEU A O 1
ATOM 742 N N . ARG A 1 99 ? -12.258 2.963 -3.995 1.00 87.44 99 ARG A N 1
ATOM 743 C CA . ARG A 1 99 ? -12.675 2.131 -5.133 1.00 87.44 99 ARG A CA 1
ATOM 744 C C . ARG A 1 99 ? -12.284 2.761 -6.469 1.00 87.44 99 ARG A C 1
ATOM 746 O O . ARG A 1 99 ? -11.586 2.123 -7.242 1.00 87.44 99 ARG A O 1
ATOM 753 N N . GLU A 1 100 ? -12.630 4.030 -6.680 1.00 89.19 100 GLU A N 1
ATOM 754 C CA . GLU A 1 100 ? -12.257 4.744 -7.909 1.00 89.19 100 GLU A CA 1
ATOM 755 C C . GLU A 1 100 ? -10.737 4.871 -8.048 1.00 89.19 100 GLU A C 1
ATOM 757 O O . GLU A 1 100 ? -10.206 4.779 -9.150 1.00 89.19 100 GLU A O 1
ATOM 762 N N . THR A 1 101 ? -10.011 5.036 -6.934 1.00 90.19 101 THR A N 1
ATOM 763 C CA . THR A 1 101 ? -8.543 5.018 -6.967 1.00 90.19 101 THR A CA 1
ATOM 764 C C . THR A 1 101 ? -8.035 3.680 -7.504 1.00 90.19 101 THR A C 1
ATOM 766 O O . THR A 1 101 ? -7.203 3.687 -8.402 1.00 90.19 101 THR A O 1
ATOM 769 N N . LEU A 1 102 ? -8.537 2.545 -7.004 1.00 89.25 102 LEU A N 1
ATOM 770 C CA . LEU A 1 102 ? -8.134 1.211 -7.468 1.00 89.25 102 LEU A CA 1
ATOM 771 C C . LEU A 1 102 ? -8.459 0.990 -8.953 1.00 89.25 102 LEU A C 1
ATOM 773 O O . LEU A 1 102 ? -7.602 0.493 -9.682 1.00 89.25 102 LEU A O 1
ATOM 777 N N . ASP A 1 103 ? -9.637 1.419 -9.407 1.00 89.44 103 ASP A N 1
ATOM 778 C CA . ASP A 1 103 ? -10.040 1.324 -10.817 1.00 89.44 103 ASP A CA 1
ATOM 779 C C . ASP A 1 103 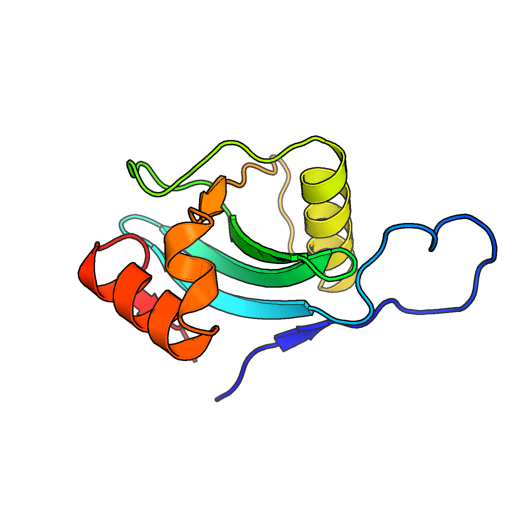? -9.099 2.145 -11.718 1.00 89.44 103 ASP A C 1
ATOM 781 O O . ASP A 1 103 ? -8.684 1.695 -12.785 1.00 89.44 103 ASP A O 1
ATOM 785 N N . ILE A 1 104 ? -8.683 3.333 -11.268 1.00 89.12 104 ILE A N 1
ATOM 786 C CA . ILE A 1 104 ? -7.702 4.155 -11.986 1.00 89.12 104 ILE A CA 1
ATOM 787 C C . ILE A 1 104 ? -6.326 3.479 -11.994 1.00 89.12 104 ILE A C 1
ATOM 789 O O . ILE A 1 104 ? -5.669 3.454 -13.032 1.00 89.12 104 ILE A O 1
ATOM 793 N N . LEU A 1 105 ? -5.876 2.890 -10.881 1.00 89.19 105 LEU A N 1
ATOM 794 C CA . LEU A 1 105 ? -4.608 2.149 -10.867 1.00 89.19 105 LEU A CA 1
ATOM 795 C C . LEU A 1 105 ? -4.612 0.996 -11.883 1.00 89.19 105 LEU A C 1
ATOM 797 O O . LEU A 1 105 ? -3.574 0.749 -12.498 1.00 89.19 105 LEU A O 1
ATOM 801 N N . GLN A 1 106 ? -5.764 0.347 -12.093 1.00 89.56 106 GLN A N 1
ATOM 802 C CA . GLN A 1 106 ? -5.945 -0.653 -13.149 1.00 89.56 106 GLN A CA 1
ATOM 803 C C . GLN A 1 106 ? -5.862 -0.045 -14.550 1.00 89.56 106 GLN A C 1
ATOM 805 O O . GLN A 1 106 ? -5.093 -0.514 -15.384 1.00 89.56 106 GLN A O 1
ATOM 810 N N . GLN A 1 107 ? -6.593 1.041 -14.807 1.00 88.38 107 GLN A N 1
ATOM 811 C CA . GLN A 1 107 ? -6.594 1.716 -16.113 1.00 88.38 107 GLN A CA 1
ATOM 812 C C . GLN A 1 107 ? -5.207 2.212 -16.538 1.00 88.38 107 GLN A C 1
ATOM 814 O O . GLN A 1 107 ? -4.879 2.200 -17.721 1.00 88.38 107 GLN A O 1
ATOM 819 N N . PHE A 1 108 ? -4.386 2.639 -15.577 1.00 85.75 108 PHE A N 1
ATOM 820 C CA . PHE A 1 108 ? -3.020 3.102 -15.824 1.00 85.75 108 PHE A CA 1
ATOM 821 C C . PHE A 1 108 ? -1.977 1.970 -15.843 1.00 85.75 108 PHE A C 1
ATOM 823 O O . PHE A 1 108 ? -0.788 2.261 -15.983 1.00 85.75 108 PHE A O 1
ATOM 830 N N . GLY A 1 109 ? -2.383 0.703 -15.691 1.00 85.81 109 GLY A N 1
ATOM 831 C CA . GLY A 1 109 ? -1.475 -0.451 -15.698 1.00 85.81 109 GLY A CA 1
ATOM 832 C C . GLY A 1 109 ? -0.488 -0.470 -14.526 1.00 85.81 109 GLY A C 1
ATOM 833 O O . GLY A 1 109 ? 0.601 -1.027 -14.640 1.00 85.81 109 GLY A O 1
ATOM 834 N N . ILE A 1 110 ? -0.833 0.187 -13.411 1.00 87.12 110 ILE A N 1
ATOM 835 C CA . ILE A 1 110 ? -0.048 0.122 -12.167 1.00 87.12 110 ILE A CA 1
ATOM 836 C C . ILE A 1 110 ? -0.321 -1.208 -11.471 1.00 87.12 110 ILE A C 1
ATOM 838 O O . ILE A 1 110 ? 0.598 -1.829 -10.946 1.00 87.12 110 ILE A O 1
ATOM 842 N N . ILE A 1 111 ? -1.581 -1.636 -11.486 1.00 88.69 111 ILE A N 1
ATOM 843 C CA . ILE A 1 111 ? -2.001 -2.985 -11.120 1.00 88.69 111 ILE A CA 1
ATOM 844 C C . ILE A 1 111 ? -2.728 -3.587 -12.324 1.00 88.69 111 ILE A C 1
ATOM 846 O O . ILE A 1 111 ? -3.545 -2.919 -12.940 1.00 88.69 111 ILE A O 1
ATOM 850 N N . ASP A 1 112 ? -2.467 -4.841 -12.656 1.00 86.31 112 ASP A N 1
ATOM 851 C CA . ASP A 1 112 ? -3.158 -5.535 -13.747 1.00 86.31 112 ASP A CA 1
ATOM 852 C C . ASP A 1 112 ? -4.473 -6.139 -13.256 1.00 86.31 112 ASP A C 1
ATOM 854 O O . ASP A 1 112 ? -5.497 -6.111 -13.934 1.00 86.31 112 ASP A O 1
ATOM 858 N N . ARG A 1 113 ? -4.452 -6.687 -12.038 1.00 83.56 113 ARG A N 1
ATOM 859 C CA . ARG A 1 113 ? -5.635 -7.228 -11.367 1.00 83.56 113 ARG A CA 1
ATOM 8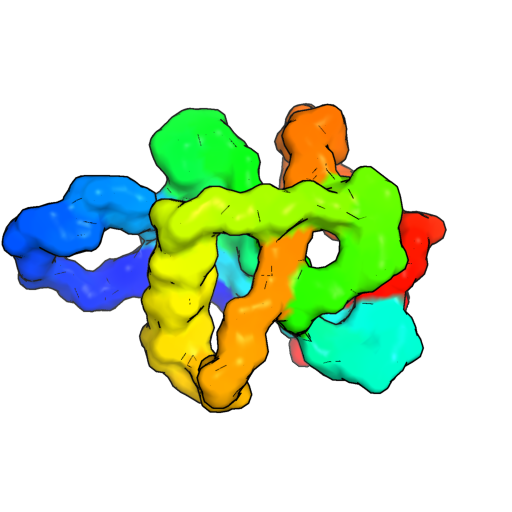60 C C . ARG A 1 113 ? -5.466 -7.219 -9.857 1.00 83.56 113 ARG A C 1
ATOM 862 O O . ARG A 1 113 ? -4.354 -7.337 -9.343 1.00 83.56 113 ARG A O 1
ATOM 869 N N . LEU A 1 114 ? -6.584 -7.136 -9.145 1.00 84.62 114 LEU A N 1
ATOM 870 C CA . LEU A 1 114 ? -6.633 -7.477 -7.726 1.00 84.62 114 LEU A CA 1
ATOM 871 C C . LEU A 1 114 ? -6.731 -9.003 -7.626 1.00 84.62 114 LEU A C 1
ATOM 873 O O . LEU A 1 114 ? -7.572 -9.604 -8.291 1.00 84.62 114 LEU A O 1
ATOM 877 N N . ASN A 1 115 ? -5.834 -9.622 -6.863 1.00 76.38 115 ASN A N 1
ATOM 878 C CA . ASN A 1 115 ? -5.854 -11.064 -6.646 1.00 76.38 115 ASN A CA 1
ATOM 879 C C . ASN A 1 115 ? -6.820 -11.373 -5.496 1.00 76.38 115 ASN A C 1
ATOM 881 O O . ASN A 1 115 ? -6.787 -10.693 -4.466 1.00 76.38 115 ASN A O 1
ATOM 885 N N . GLU A 1 116 ? -7.673 -12.370 -5.729 1.00 57.44 116 GLU A N 1
ATOM 886 C CA . GLU A 1 116 ? -8.719 -12.845 -4.815 1.00 57.44 116 GLU A CA 1
ATOM 887 C C . GLU A 1 116 ? -8.166 -13.446 -3.519 1.00 57.44 116 GLU A C 1
ATOM 889 O O . GLU A 1 116 ? -7.125 -14.145 -3.570 1.00 57.44 116 GLU A O 1
#

Radius of gyration: 13.49 Å; chains: 1; bounding box: 27×27×42 Å

Organism: NCBI:txid1273541

Foldseek 3Di:
DFFDKDADPDDDPDPCVFAFRIKGWFWFAAPPGIKIWIWTDRPPAIWTKIWAADPDPQFAFDDPSVQVNVVVRCVVVVNDDPDTHMTTGDSVLVVVPDVSSVVVCCVRRRTVGTDD

Sequence (116 aa):
MGPLVWRPSGSRTGEQEGLPKAAAVYRAMCRESPCLVIAYMAGERPVVAVVPAQPSPLCISLDKASMAVIKRILVDLRFDIPYLTACRITGTLLRRGLRETLDILQQFGIIDRLNE

Secondary structure (DSSP, 8-state):
---EEE---S--TTTTTT--S-EEEEEEEETTEEEEEEEEEETTEEEEEEESPPSSTTEEEPPHHHHHHHHHHHHHTT---SS---EEEPHHHHTTHHHHHHHHHHHTTS-SEE--